Protein AF-A0A2Z4VAJ0-F1 (afdb_monomer)

Structure (mmCIF, N/CA/C/O backbone):
data_AF-A0A2Z4VAJ0-F1
#
_entry.id   AF-A0A2Z4VAJ0-F1
#
loop_
_atom_site.group_PDB
_atom_site.id
_atom_site.type_symbol
_atom_site.label_atom_id
_atom_site.label_alt_id
_atom_site.label_comp_id
_atom_site.label_asym_id
_atom_site.label_entity_id
_atom_site.label_seq_id
_atom_site.pdbx_PDB_ins_code
_atom_site.Cartn_x
_atom_site.Cartn_y
_atom_site.Cartn_z
_atom_site.occupancy
_atom_site.B_iso_or_equiv
_atom_site.auth_seq_id
_atom_site.auth_comp_id
_atom_site.auth_asym_id
_atom_site.auth_atom_id
_atom_site.pdbx_PDB_model_num
ATOM 1 N N . MET A 1 1 ? -9.372 26.537 25.269 1.00 55.19 1 MET A N 1
ATOM 2 C CA . MET A 1 1 ? -9.668 26.510 26.713 1.00 55.19 1 MET A CA 1
ATOM 3 C C . MET A 1 1 ? -10.904 25.662 26.919 1.00 55.19 1 MET A C 1
ATOM 5 O O . MET A 1 1 ? -11.894 25.921 26.249 1.00 55.19 1 MET A O 1
ATOM 9 N N . ALA A 1 2 ? -10.835 24.630 27.758 1.00 56.50 2 ALA A N 1
ATOM 10 C CA . ALA A 1 2 ? -12.033 23.897 28.156 1.00 56.50 2 ALA A CA 1
ATOM 11 C C . ALA A 1 2 ? -12.650 24.643 29.342 1.00 56.50 2 ALA A C 1
ATOM 13 O O . ALA A 1 2 ? -11.982 24.836 30.356 1.00 56.50 2 ALA A O 1
ATOM 14 N N . ALA A 1 3 ? -13.879 25.121 29.182 1.00 58.16 3 ALA A N 1
ATOM 15 C CA . ALA A 1 3 ? -14.622 25.768 30.252 1.00 58.16 3 ALA A CA 1
ATOM 16 C C . ALA A 1 3 ? -15.510 24.731 30.945 1.00 58.16 3 ALA A C 1
ATOM 18 O O . ALA A 1 3 ? -16.044 23.832 30.290 1.00 58.16 3 ALA A O 1
ATOM 19 N N . GLY A 1 4 ? -15.660 24.850 32.266 1.00 60.75 4 GLY A N 1
ATOM 20 C CA . GLY A 1 4 ? -16.666 24.078 32.991 1.00 60.75 4 GLY A CA 1
ATOM 21 C C . GLY A 1 4 ? -18.086 24.444 32.532 1.00 60.75 4 GLY A C 1
ATOM 22 O O . GLY A 1 4 ? -18.269 25.442 31.832 1.00 60.75 4 GLY A O 1
ATOM 23 N N . PRO A 1 5 ? -19.117 23.698 32.962 1.00 56.59 5 PRO A N 1
ATOM 24 C CA . PRO A 1 5 ? -20.509 23.946 32.566 1.00 56.59 5 PRO A CA 1
ATOM 25 C C . PRO A 1 5 ? -21.039 25.350 32.932 1.00 56.59 5 PRO A C 1
ATOM 27 O O . PRO A 1 5 ? -22.095 25.738 32.449 1.00 56.59 5 PRO A O 1
ATOM 30 N N . GLY A 1 6 ? -20.305 26.127 33.741 1.00 66.62 6 GLY A N 1
ATOM 31 C CA . GLY A 1 6 ? -20.598 27.527 34.073 1.00 66.62 6 GLY A CA 1
ATOM 32 C C . GLY A 1 6 ? -19.661 28.567 33.442 1.00 66.62 6 GLY A C 1
ATOM 33 O O . GLY A 1 6 ? -19.610 29.690 33.931 1.00 66.62 6 GLY A O 1
ATOM 34 N N . GLY A 1 7 ? -18.859 28.218 32.428 1.00 61.66 7 GLY A N 1
ATOM 35 C CA . GLY A 1 7 ? -17.950 29.170 31.770 1.00 61.66 7 GLY A CA 1
ATOM 36 C C . GLY A 1 7 ? -16.704 29.551 32.584 1.00 61.66 7 GLY A C 1
ATOM 37 O O . GLY A 1 7 ? -15.877 30.328 32.110 1.00 61.66 7 GLY A O 1
ATOM 38 N N . THR A 1 8 ? -16.528 29.001 33.789 1.00 68.12 8 THR A N 1
ATOM 39 C CA . THR A 1 8 ? -15.335 29.233 34.606 1.00 68.12 8 THR A CA 1
ATOM 40 C C . THR A 1 8 ? -14.135 28.454 34.050 1.00 68.12 8 THR A C 1
ATOM 42 O O . THR A 1 8 ? -14.284 27.297 33.629 1.00 68.12 8 THR A O 1
ATOM 45 N N . PRO A 1 9 ? -12.935 29.065 34.018 1.00 66.31 9 PRO A N 1
ATOM 46 C CA . PRO A 1 9 ? -11.724 28.366 33.613 1.00 66.31 9 PRO A CA 1
ATOM 47 C C . PRO A 1 9 ? -11.446 27.224 34.594 1.00 66.31 9 PRO A C 1
ATOM 49 O O . PRO A 1 9 ? -11.464 27.414 35.811 1.00 66.31 9 PRO A O 1
ATOM 52 N N . LEU A 1 10 ? -11.214 26.022 34.062 1.00 68.38 10 LEU A N 1
ATOM 53 C CA . LEU A 1 10 ? -10.885 24.864 34.887 1.00 68.38 10 LEU A CA 1
ATOM 54 C C . LEU A 1 10 ? -9.533 25.086 35.588 1.00 68.38 10 LEU A C 1
ATOM 56 O O . LEU A 1 10 ? -8.625 25.664 34.986 1.00 68.38 10 LEU A O 1
ATOM 60 N N . PRO A 1 11 ? -9.348 24.595 36.828 1.00 83.69 11 PRO A N 1
ATOM 61 C CA . PRO A 1 11 ? -8.039 24.596 37.470 1.00 83.69 11 PRO A CA 1
ATOM 62 C C . PRO A 1 11 ? -6.985 23.941 36.568 1.00 83.69 11 PRO A C 1
ATOM 64 O O . PRO A 1 11 ? -7.247 22.898 35.965 1.00 83.69 11 PRO A O 1
ATOM 67 N N . ALA A 1 12 ? -5.781 24.516 36.503 1.00 82.81 12 ALA A N 1
ATOM 68 C CA . ALA A 1 12 ? -4.739 24.108 35.553 1.00 82.81 12 ALA A CA 1
ATOM 69 C C . ALA A 1 12 ? -4.396 22.606 35.616 1.00 82.81 12 ALA A C 1
ATOM 71 O O . ALA A 1 12 ? -4.113 21.982 34.592 1.00 82.81 12 ALA A O 1
ATOM 72 N N . LEU A 1 13 ? -4.465 22.004 36.809 1.00 83.81 13 LEU A N 1
ATOM 73 C CA . LEU A 1 13 ? -4.268 20.566 36.995 1.00 83.81 13 LEU A CA 1
ATOM 74 C C . LEU A 1 13 ? -5.352 19.740 36.290 1.00 83.81 13 LEU A C 1
ATOM 76 O O . LEU A 1 13 ? -5.034 18.760 35.622 1.00 83.81 13 LEU A O 1
ATOM 80 N N . LEU A 1 14 ? -6.616 20.152 36.405 1.00 84.62 14 LEU A N 1
ATOM 81 C CA . LEU A 1 14 ? -7.747 19.472 35.781 1.00 84.62 14 LEU A CA 1
ATOM 82 C C . LEU A 1 14 ? -7.721 19.651 34.262 1.00 84.62 14 LEU A C 1
ATOM 84 O O . LEU A 1 14 ? -7.922 18.687 33.529 1.00 84.62 14 LEU A O 1
ATOM 88 N N . GLU A 1 15 ? -7.391 20.849 33.778 1.00 86.94 15 GLU A N 1
ATOM 89 C CA . GLU A 1 15 ? -7.198 21.090 32.345 1.00 86.94 15 GLU A CA 1
ATOM 90 C C . GLU A 1 15 ? -6.072 20.211 31.779 1.00 86.94 15 GLU A C 1
ATOM 92 O O . GLU A 1 15 ? -6.218 19.601 30.717 1.00 86.94 15 GLU A O 1
ATOM 97 N N . ARG A 1 16 ? -4.954 20.099 32.504 1.00 86.44 16 ARG A N 1
ATOM 98 C CA . ARG A 1 16 ? -3.833 19.237 32.122 1.00 86.44 16 ARG A CA 1
ATOM 99 C C . ARG A 1 16 ? -4.221 17.760 32.142 1.00 86.44 16 ARG A C 1
ATOM 101 O O . ARG A 1 16 ? -3.898 17.053 31.190 1.00 86.44 16 ARG A O 1
ATOM 108 N N . ALA A 1 17 ? -4.932 17.306 33.171 1.00 90.69 17 ALA A N 1
ATOM 109 C CA . ALA A 1 17 ? -5.412 15.931 33.279 1.00 90.69 17 ALA A CA 1
ATOM 110 C C . ALA A 1 17 ? -6.378 15.578 32.138 1.00 90.69 17 ALA A C 1
ATOM 112 O O . ALA A 1 17 ? -6.206 14.549 31.490 1.00 90.69 17 ALA A O 1
ATOM 113 N N . LEU A 1 18 ? -7.324 16.465 31.821 1.00 87.62 18 LEU A N 1
ATOM 114 C CA . LEU A 1 18 ? -8.240 16.304 30.691 1.00 87.62 18 LEU A CA 1
ATOM 115 C C . LEU A 1 18 ? -7.491 16.270 29.361 1.00 87.62 18 LEU A C 1
ATOM 117 O O . LEU A 1 18 ? -7.751 15.403 28.532 1.00 87.62 18 LEU A O 1
ATOM 121 N N . ARG A 1 19 ? -6.524 17.171 29.158 1.00 87.81 19 ARG A N 1
ATOM 122 C CA . ARG A 1 19 ? -5.698 17.175 27.946 1.00 87.81 19 ARG A CA 1
ATOM 123 C C . ARG A 1 19 ? -4.916 15.868 27.807 1.00 87.81 19 ARG A C 1
ATOM 125 O O . ARG A 1 19 ? -4.905 15.302 26.721 1.00 87.81 19 ARG A O 1
ATOM 132 N N . HIS A 1 20 ? -4.326 15.360 28.889 1.00 89.31 20 HIS A N 1
ATOM 133 C CA . HIS A 1 20 ? -3.647 14.063 28.884 1.00 89.31 20 HIS A CA 1
ATOM 134 C C . HIS A 1 20 ? -4.603 12.903 28.608 1.00 89.31 20 HIS A C 1
ATOM 136 O O . HIS A 1 20 ? -4.272 12.055 27.786 1.00 89.31 20 HIS A O 1
ATOM 142 N N . ALA A 1 21 ? -5.783 12.882 29.229 1.00 87.62 21 ALA A N 1
ATOM 143 C CA . ALA A 1 21 ? -6.789 11.847 29.006 1.00 87.62 21 ALA A CA 1
ATOM 144 C C . ALA A 1 21 ? -7.290 11.845 27.554 1.00 87.62 21 ALA A C 1
ATOM 146 O O . ALA A 1 21 ? -7.383 10.792 26.935 1.00 87.62 21 ALA A O 1
ATOM 147 N N . VAL A 1 22 ? -7.536 13.023 26.976 1.00 87.69 22 VAL A N 1
ATOM 148 C CA . VAL A 1 22 ? -7.929 13.169 25.569 1.00 87.69 22 VAL A CA 1
ATOM 149 C C . VAL A 1 22 ? -6.801 12.743 24.630 1.00 87.69 22 VAL A C 1
ATOM 151 O O . VAL A 1 22 ? -7.071 12.076 23.636 1.00 87.69 22 VAL A O 1
ATOM 154 N N . THR A 1 23 ? -5.551 13.119 24.915 1.00 86.19 23 THR A N 1
ATOM 155 C CA . THR A 1 23 ? -4.401 12.656 24.127 1.00 86.19 23 THR A CA 1
ATOM 156 C C . THR A 1 23 ? -4.297 11.138 24.199 1.00 86.19 23 THR A C 1
ATOM 158 O O . THR A 1 23 ? -4.236 10.512 23.154 1.00 86.19 23 THR A O 1
ATOM 161 N N . ALA A 1 24 ? -4.375 10.551 25.396 1.00 81.25 24 ALA A N 1
ATOM 162 C CA . ALA A 1 24 ? -4.325 9.107 25.602 1.00 81.25 24 ALA A CA 1
ATOM 163 C C . ALA A 1 24 ? -5.477 8.363 24.907 1.00 81.25 24 ALA A C 1
ATOM 165 O O . ALA A 1 24 ? -5.250 7.297 24.351 1.00 81.25 24 ALA A O 1
ATOM 166 N N . ALA A 1 25 ? -6.686 8.931 24.898 1.00 77.06 25 ALA A N 1
ATOM 167 C CA . ALA A 1 25 ? -7.843 8.368 24.201 1.00 77.06 25 ALA A CA 1
ATOM 168 C C . ALA A 1 25 ? -7.738 8.485 22.671 1.00 77.06 25 ALA A C 1
ATOM 170 O O . ALA A 1 25 ? -8.287 7.655 21.952 1.00 77.06 25 ALA A O 1
ATOM 171 N N . ARG A 1 26 ? -7.046 9.516 22.167 1.00 75.19 26 ARG A N 1
ATOM 172 C CA . ARG A 1 26 ? -6.735 9.664 20.738 1.00 75.19 26 ARG A CA 1
ATOM 173 C C . ARG A 1 26 ? -5.573 8.787 20.293 1.00 75.19 26 ARG A C 1
ATOM 175 O O . ARG A 1 26 ? -5.461 8.522 19.100 1.00 75.19 26 ARG A O 1
ATOM 182 N N . THR A 1 27 ? -4.721 8.342 21.212 1.00 70.62 27 THR A N 1
ATOM 183 C CA . THR A 1 27 ? -3.726 7.316 20.919 1.00 70.62 27 THR A CA 1
ATOM 184 C C . THR A 1 27 ? -4.465 5.988 20.746 1.00 70.62 27 THR A C 1
ATOM 186 O O . THR A 1 27 ? -5.071 5.513 21.708 1.00 70.62 27 THR A O 1
ATOM 189 N N . PRO A 1 28 ? -4.464 5.376 19.550 1.00 57.41 28 PRO A N 1
ATOM 190 C CA . PRO A 1 28 ? -5.136 4.101 19.359 1.00 57.41 28 PRO A CA 1
ATOM 191 C C . PRO A 1 28 ? -4.560 3.074 20.337 1.00 57.41 28 PRO A C 1
ATOM 193 O O . PRO A 1 28 ? -3.352 2.839 20.400 1.00 57.41 28 PRO A O 1
ATOM 196 N N . SER A 1 29 ? -5.436 2.479 21.147 1.00 59.34 29 SER A N 1
ATOM 197 C CA . SER A 1 29 ? -5.077 1.309 21.936 1.00 59.34 29 SER A CA 1
ATOM 198 C C . SER A 1 29 ? -4.955 0.132 20.979 1.00 59.34 29 SER A C 1
ATOM 200 O O . SER A 1 29 ? -5.922 -0.216 20.303 1.00 59.34 29 SER A O 1
ATOM 202 N N . ARG A 1 30 ? -3.793 -0.525 20.978 1.00 54.84 30 ARG A N 1
ATOM 203 C CA . ARG A 1 30 ? -3.492 -1.741 20.199 1.00 54.84 30 ARG A CA 1
ATOM 204 C C . ARG A 1 30 ? -4.554 -2.850 20.355 1.00 54.84 30 ARG A C 1
ATOM 206 O O . ARG A 1 30 ? -4.654 -3.730 19.513 1.00 54.84 30 ARG A O 1
ATOM 213 N N . ALA A 1 31 ? -5.357 -2.810 21.426 1.00 50.03 31 ALA A N 1
ATOM 214 C CA . ALA A 1 31 ? -6.459 -3.741 21.685 1.00 50.03 31 ALA A CA 1
ATOM 215 C C . ALA A 1 31 ? -7.822 -3.309 21.094 1.00 50.03 31 ALA A C 1
ATOM 217 O O . ALA A 1 31 ? -8.679 -4.163 20.872 1.00 50.03 31 ALA A O 1
ATOM 218 N N . ALA A 1 32 ? -8.040 -2.013 20.840 1.00 49.91 32 ALA A N 1
ATOM 219 C CA . ALA A 1 32 ? -9.264 -1.486 20.222 1.00 49.91 32 ALA A CA 1
ATOM 220 C C . ALA A 1 32 ? -9.275 -1.658 18.691 1.00 49.91 32 ALA A C 1
ATOM 222 O O . ALA A 1 32 ? -10.344 -1.706 18.089 1.00 49.91 32 ALA A O 1
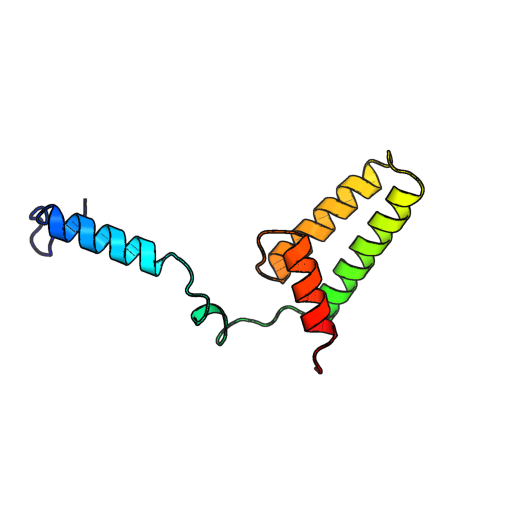ATOM 223 N N . GLU A 1 33 ? -8.104 -1.838 18.075 1.00 51.53 33 GLU A N 1
ATOM 224 C CA . GLU A 1 33 ? -7.958 -2.199 16.655 1.00 51.53 33 GLU A CA 1
ATOM 225 C C . GLU A 1 33 ? -8.582 -3.566 16.316 1.00 51.53 33 GLU A C 1
ATOM 227 O O . GLU A 1 33 ? -8.851 -3.859 15.156 1.00 51.53 33 GLU A O 1
ATOM 232 N N . ALA A 1 34 ? -8.837 -4.417 17.315 1.00 54.00 34 ALA A N 1
ATOM 233 C CA . ALA A 1 34 ? -9.011 -5.840 17.069 1.00 54.00 34 ALA A CA 1
ATOM 234 C C . ALA A 1 34 ? -10.420 -6.309 16.661 1.00 54.00 34 ALA A C 1
ATOM 236 O O . ALA A 1 34 ? -10.512 -7.450 16.219 1.00 54.00 34 ALA A O 1
ATOM 237 N N . ARG A 1 35 ? -11.532 -5.570 16.854 1.00 51.88 35 ARG A N 1
ATOM 238 C CA . ARG A 1 35 ? -12.861 -6.252 16.832 1.00 51.88 35 ARG A CA 1
ATOM 239 C C . ARG A 1 35 ? -14.087 -5.546 16.234 1.00 51.88 35 ARG A C 1
ATOM 241 O O . ARG A 1 35 ? -15.176 -6.097 16.334 1.00 51.88 35 ARG A O 1
ATOM 248 N N . THR A 1 36 ? -13.947 -4.423 15.534 1.00 54.56 36 THR A N 1
ATOM 249 C CA . THR A 1 36 ? -15.062 -3.827 14.750 1.00 54.56 36 THR A CA 1
ATOM 250 C C . THR A 1 36 ? -14.546 -3.117 13.494 1.00 54.56 36 THR A C 1
ATOM 252 O O . THR A 1 36 ? -14.938 -1.998 13.181 1.00 54.56 36 THR A O 1
ATOM 255 N N . GLY A 1 37 ? -13.596 -3.738 12.795 1.00 59.88 37 GLY A N 1
ATOM 256 C CA . GLY A 1 37 ? -13.036 -3.206 11.553 1.00 59.88 37 GLY A CA 1
ATOM 257 C C . GLY A 1 37 ? -13.667 -3.871 10.335 1.00 59.88 37 GLY A C 1
ATOM 258 O O . GLY A 1 37 ? -13.811 -5.092 10.308 1.00 59.88 37 GLY A O 1
ATOM 259 N N . VAL A 1 38 ? -14.017 -3.086 9.314 1.00 66.31 38 VAL A N 1
ATOM 260 C CA . VAL A 1 38 ? -14.201 -3.613 7.955 1.00 66.31 38 VAL A CA 1
ATOM 261 C C . VAL A 1 38 ? -12.894 -4.309 7.574 1.00 66.31 38 VAL A C 1
ATOM 263 O O . VAL A 1 38 ? -11.848 -3.663 7.541 1.00 66.31 38 VAL A O 1
ATOM 266 N N . LEU A 1 39 ? -12.936 -5.624 7.349 1.00 74.88 39 LEU A N 1
ATOM 267 C CA . LEU A 1 39 ? -11.761 -6.366 6.898 1.00 74.88 39 LEU A CA 1
ATOM 268 C C . LEU A 1 39 ? -11.377 -5.893 5.487 1.00 74.88 39 LEU A C 1
ATOM 270 O O . LEU A 1 39 ? -12.262 -5.720 4.641 1.00 74.88 39 LEU A O 1
ATOM 274 N N . PRO A 1 40 ? -10.082 -5.682 5.206 1.00 81.12 40 PRO A N 1
ATOM 275 C CA . PRO A 1 40 ? -9.643 -5.320 3.869 1.00 81.12 40 PRO A CA 1
ATOM 276 C C . PRO A 1 40 ? -9.985 -6.421 2.860 1.00 81.12 40 PRO A C 1
ATOM 278 O O . PRO A 1 40 ? -9.923 -7.614 3.157 1.00 81.12 40 PRO A O 1
ATOM 281 N N . SER A 1 41 ? -10.336 -6.013 1.638 1.00 89.38 41 SER A N 1
ATOM 282 C CA . SER A 1 41 ? -10.623 -6.948 0.546 1.00 89.38 41 SER A CA 1
ATOM 283 C C . SER A 1 41 ? -9.389 -7.797 0.230 1.00 89.38 41 SER A C 1
ATOM 285 O O . SER A 1 41 ? -8.363 -7.267 -0.201 1.00 89.38 41 SER A O 1
ATOM 287 N N . ARG A 1 42 ? -9.508 -9.121 0.404 1.00 93.44 42 ARG A N 1
ATOM 288 C CA . ARG A 1 42 ? -8.439 -10.091 0.110 1.00 93.44 42 ARG A CA 1
ATOM 289 C C . ARG A 1 42 ? -7.997 -10.020 -1.349 1.00 93.44 42 ARG A C 1
ATOM 291 O O . ARG A 1 42 ? -6.811 -9.870 -1.612 1.00 93.44 42 ARG A O 1
ATOM 298 N N . THR A 1 43 ? -8.951 -10.041 -2.281 1.00 95.25 43 THR A N 1
ATOM 299 C CA . THR A 1 43 ? -8.680 -9.927 -3.723 1.00 95.25 43 THR A CA 1
ATOM 300 C C . THR A 1 43 ? -7.911 -8.650 -4.033 1.00 95.25 43 THR A C 1
ATOM 302 O O . THR A 1 43 ? -6.914 -8.678 -4.748 1.00 95.25 43 THR A O 1
ATOM 305 N N . ARG A 1 44 ? -8.314 -7.523 -3.433 1.00 95.81 44 ARG A N 1
ATOM 306 C CA . ARG A 1 44 ? -7.617 -6.259 -3.660 1.00 95.81 44 ARG A CA 1
ATOM 307 C C . ARG A 1 44 ? -6.208 -6.258 -3.066 1.00 95.81 44 ARG A C 1
ATOM 309 O O . ARG A 1 44 ? -5.301 -5.704 -3.679 1.00 95.81 44 ARG A O 1
ATOM 316 N N . ALA A 1 45 ? -6.018 -6.865 -1.895 1.00 96.00 45 ALA A N 1
ATOM 317 C CA . ALA A 1 45 ? -4.699 -7.010 -1.287 1.00 96.00 45 ALA A CA 1
ATOM 318 C C . ALA A 1 45 ? -3.765 -7.853 -2.172 1.00 96.00 45 ALA A C 1
ATOM 320 O O . ALA A 1 45 ? -2.631 -7.446 -2.415 1.00 96.00 45 ALA A O 1
ATOM 321 N N . GLU A 1 46 ? -4.257 -8.967 -2.718 1.00 97.56 46 GLU A N 1
ATOM 322 C CA . GLU A 1 46 ? -3.507 -9.834 -3.632 1.00 97.56 46 GLU A CA 1
ATOM 323 C C . GLU A 1 46 ? -3.095 -9.107 -4.920 1.00 97.56 46 GLU A C 1
ATOM 325 O O . GLU A 1 46 ? -1.918 -9.117 -5.288 1.00 97.56 46 GLU A O 1
ATOM 330 N N . GLU A 1 47 ? -4.030 -8.404 -5.568 1.00 97.94 47 GLU A N 1
ATOM 331 C CA . GLU A 1 47 ? -3.762 -7.606 -6.771 1.00 97.94 47 GLU A CA 1
ATOM 332 C C . GLU A 1 47 ? -2.644 -6.579 -6.543 1.00 97.94 47 GLU A C 1
ATOM 334 O O . GLU A 1 47 ? -1.702 -6.469 -7.335 1.00 97.94 47 GLU A O 1
ATOM 339 N N . VAL A 1 48 ? -2.737 -5.814 -5.451 1.00 97.94 48 VAL A N 1
ATOM 340 C CA . VAL A 1 48 ? -1.780 -4.743 -5.154 1.00 97.94 48 VAL A CA 1
ATOM 341 C C . VAL A 1 48 ? -0.421 -5.320 -4.753 1.00 97.94 48 VAL A C 1
ATOM 343 O O . VAL A 1 48 ? 0.607 -4.798 -5.190 1.00 97.94 48 VAL A O 1
ATOM 346 N N . LEU A 1 49 ? -0.392 -6.416 -3.989 1.00 97.94 49 LEU A N 1
ATOM 347 C CA . LEU A 1 49 ? 0.850 -7.089 -3.604 1.00 97.94 49 LEU A CA 1
ATOM 348 C C . LEU A 1 49 ? 1.575 -7.675 -4.825 1.00 97.94 49 LEU A C 1
ATOM 350 O O . LEU A 1 49 ? 2.791 -7.528 -4.962 1.00 97.94 49 LEU A O 1
ATOM 354 N N . SER A 1 50 ? 0.829 -8.269 -5.758 1.00 98.25 50 SER A N 1
ATOM 355 C CA . SER A 1 50 ? 1.362 -8.754 -7.032 1.00 98.25 50 SER A CA 1
ATOM 356 C C . SER A 1 50 ? 1.925 -7.605 -7.881 1.00 98.25 50 SER A C 1
ATOM 358 O O . SER A 1 50 ? 3.055 -7.682 -8.373 1.00 98.25 50 SER A O 1
ATOM 360 N N . ARG A 1 51 ? 1.210 -6.470 -7.961 1.00 98.19 51 ARG A N 1
ATOM 361 C CA . ARG A 1 51 ? 1.695 -5.252 -8.638 1.00 98.19 51 ARG A CA 1
ATOM 362 C C . ARG A 1 51 ? 2.984 -4.712 -8.016 1.00 98.19 51 ARG A C 1
ATOM 364 O O . ARG A 1 51 ? 3.891 -4.339 -8.760 1.00 98.19 51 ARG A O 1
ATOM 371 N N . LEU A 1 52 ? 3.087 -4.681 -6.685 1.00 98.25 52 LEU A N 1
ATOM 372 C CA . LEU A 1 52 ? 4.296 -4.244 -5.981 1.00 98.25 52 LEU A CA 1
ATOM 373 C C . LEU A 1 52 ? 5.497 -5.124 -6.359 1.00 98.25 52 LEU A C 1
ATOM 375 O O . LEU A 1 52 ? 6.529 -4.600 -6.779 1.00 98.25 52 LEU A O 1
ATOM 379 N N . ARG A 1 53 ? 5.339 -6.452 -6.285 1.00 98.25 53 ARG A N 1
ATOM 380 C CA . ARG A 1 53 ? 6.383 -7.425 -6.653 1.00 98.25 53 ARG A CA 1
ATOM 381 C C . ARG A 1 53 ? 6.796 -7.292 -8.123 1.00 98.25 53 ARG A C 1
ATOM 383 O O . ARG A 1 53 ? 7.984 -7.321 -8.436 1.00 98.25 53 ARG A O 1
ATOM 390 N N . GLY A 1 54 ? 5.839 -7.056 -9.022 1.00 98.38 54 GLY A N 1
ATOM 391 C CA . GLY A 1 54 ? 6.118 -6.769 -10.432 1.00 98.38 54 GLY A CA 1
ATOM 392 C C . GLY A 1 54 ? 6.944 -5.492 -10.640 1.00 98.38 54 GLY A C 1
ATOM 393 O O . GLY A 1 54 ? 7.855 -5.471 -11.468 1.00 98.38 54 GLY A O 1
ATOM 394 N N . CYS A 1 55 ? 6.683 -4.434 -9.865 1.00 98.31 55 CYS A N 1
ATOM 395 C CA . CYS A 1 55 ? 7.486 -3.209 -9.913 1.00 98.31 55 CYS A CA 1
ATOM 396 C C . CYS A 1 55 ? 8.900 -3.431 -9.357 1.00 98.31 55 CYS A C 1
ATOM 398 O O . CYS A 1 55 ? 9.861 -2.972 -9.967 1.00 98.31 55 CYS A O 1
ATOM 400 N N . GLN A 1 56 ? 9.041 -4.185 -8.261 1.00 97.75 56 GLN A N 1
ATOM 401 C CA . GLN A 1 56 ? 10.346 -4.559 -7.701 1.00 97.75 56 GLN A CA 1
ATOM 402 C C . GLN A 1 56 ? 11.190 -5.345 -8.711 1.00 97.75 56 GLN A C 1
ATOM 404 O O . GLN A 1 56 ? 12.359 -5.025 -8.910 1.00 97.75 56 GLN A O 1
ATOM 409 N N . ALA A 1 57 ? 10.595 -6.320 -9.404 1.00 98.19 57 ALA A N 1
ATOM 410 C CA . ALA A 1 57 ? 11.280 -7.082 -10.447 1.00 98.19 57 ALA A CA 1
ATOM 411 C C . ALA A 1 57 ? 11.733 -6.189 -11.617 1.00 98.19 57 ALA A C 1
ATOM 413 O O . ALA A 1 57 ? 12.862 -6.310 -12.092 1.00 98.19 57 ALA A O 1
ATOM 414 N N . ARG A 1 58 ? 10.886 -5.246 -12.052 1.00 97.88 58 ARG A N 1
ATOM 415 C CA . ARG A 1 58 ? 11.253 -4.262 -13.083 1.00 97.88 58 ARG A CA 1
ATOM 416 C C . ARG A 1 58 ? 12.401 -3.361 -12.644 1.00 97.88 58 ARG A C 1
ATOM 418 O O . ARG A 1 58 ? 13.318 -3.151 -13.426 1.00 97.88 58 ARG A O 1
ATOM 425 N N . LEU A 1 59 ? 12.380 -2.865 -11.410 1.00 97.94 59 LEU A N 1
ATOM 426 C CA . LEU A 1 59 ? 13.452 -2.024 -10.871 1.00 97.94 59 LEU A CA 1
ATOM 427 C C . LEU A 1 59 ? 14.754 -2.795 -10.669 1.00 97.94 59 LEU A C 1
ATOM 429 O O . LEU A 1 59 ? 15.825 -2.237 -10.879 1.00 97.94 59 LEU A O 1
ATOM 433 N N . ALA A 1 60 ? 14.682 -4.081 -10.327 1.00 97.81 60 ALA A N 1
ATOM 434 C CA . ALA A 1 60 ? 15.862 -4.937 -10.283 1.00 97.81 60 ALA A CA 1
ATOM 435 C C . ALA A 1 60 ? 16.518 -5.076 -11.670 1.00 97.81 60 ALA A C 1
ATOM 437 O O . ALA A 1 60 ? 17.743 -5.099 -11.767 1.00 97.81 60 ALA A O 1
ATOM 438 N N . ALA A 1 61 ? 15.720 -5.121 -12.743 1.00 97.62 61 ALA A N 1
ATOM 439 C CA . ALA A 1 61 ? 16.216 -5.160 -14.120 1.00 97.62 61 ALA A CA 1
ATOM 440 C C . ALA A 1 61 ? 16.626 -3.777 -14.661 1.00 97.62 61 ALA A C 1
ATOM 442 O O . ALA A 1 61 ? 17.536 -3.665 -15.480 1.00 97.62 61 ALA A O 1
ATOM 443 N N . THR A 1 62 ? 15.943 -2.709 -14.248 1.00 96.94 62 THR A N 1
ATOM 444 C CA . THR A 1 62 ? 16.183 -1.332 -14.703 1.00 96.94 62 THR A CA 1
ATOM 445 C C . THR A 1 62 ? 15.976 -0.354 -13.540 1.00 96.94 62 THR A C 1
ATOM 447 O O . THR A 1 62 ? 14.889 0.207 -13.384 1.00 96.94 62 THR A O 1
ATOM 450 N N . PRO A 1 63 ? 17.019 -0.105 -12.724 1.00 94.50 63 PRO A N 1
ATOM 451 C CA . PRO A 1 63 ? 16.896 0.678 -11.487 1.00 94.50 63 PRO A CA 1
ATOM 452 C C . PRO A 1 63 ? 16.464 2.133 -11.686 1.00 94.50 63 PRO A C 1
ATOM 454 O O . PRO A 1 63 ? 15.899 2.742 -10.784 1.00 94.50 63 PRO A O 1
ATOM 457 N N . ALA A 1 64 ? 16.737 2.693 -12.866 1.00 95.12 64 ALA A N 1
ATOM 458 C CA . ALA A 1 64 ? 16.428 4.076 -13.206 1.00 95.12 64 ALA A CA 1
ATOM 459 C C . ALA A 1 64 ? 15.083 4.244 -13.936 1.00 95.12 64 ALA A C 1
ATOM 461 O O . ALA A 1 64 ? 14.836 5.318 -14.473 1.00 95.12 64 ALA A O 1
ATOM 462 N N . ASP A 1 65 ? 14.229 3.213 -13.994 1.00 97.12 65 ASP A N 1
ATOM 463 C CA . ASP A 1 65 ? 12.903 3.304 -14.615 1.00 97.12 65 ASP A CA 1
ATOM 464 C C . ASP A 1 65 ? 11.956 4.162 -13.747 1.00 97.12 65 ASP A C 1
ATOM 466 O O . ASP A 1 65 ? 11.459 3.694 -12.712 1.00 97.12 65 ASP A O 1
ATOM 470 N N . PRO A 1 66 ? 11.651 5.412 -14.154 1.00 96.12 66 PRO A N 1
ATOM 471 C CA . PRO A 1 66 ? 10.856 6.321 -13.334 1.00 96.12 66 PRO A CA 1
ATOM 472 C C . PRO A 1 66 ? 9.396 5.864 -13.218 1.00 96.12 66 PRO A C 1
ATOM 474 O O . PRO A 1 66 ? 8.739 6.122 -12.209 1.00 96.12 66 PRO A O 1
ATOM 477 N N . GLY A 1 67 ? 8.882 5.155 -14.228 1.00 97.56 67 GLY A N 1
ATOM 478 C CA . GLY A 1 67 ? 7.527 4.617 -14.211 1.00 97.56 67 GLY A CA 1
ATOM 479 C C . GLY A 1 67 ? 7.399 3.442 -13.246 1.00 97.56 67 GLY A C 1
ATOM 480 O O . GLY A 1 67 ? 6.378 3.309 -12.573 1.00 97.56 67 GLY A O 1
ATOM 481 N N . ALA A 1 68 ? 8.431 2.600 -13.146 1.00 97.06 68 ALA A N 1
ATOM 482 C CA . ALA A 1 68 ? 8.474 1.520 -12.164 1.00 97.06 68 ALA A CA 1
ATOM 483 C C . ALA A 1 68 ? 8.608 2.049 -10.729 1.00 97.06 68 ALA A C 1
ATOM 485 O O . ALA A 1 68 ? 7.896 1.557 -9.855 1.00 97.06 68 ALA A O 1
ATOM 486 N N . LEU A 1 69 ? 9.436 3.079 -10.500 1.00 97.75 69 LEU A N 1
ATOM 487 C CA . LEU A 1 69 ? 9.548 3.742 -9.194 1.00 97.75 69 LEU A CA 1
ATOM 488 C C . LEU A 1 69 ? 8.199 4.308 -8.752 1.00 97.75 69 LEU A C 1
ATOM 490 O O . LEU A 1 69 ? 7.705 3.967 -7.679 1.00 97.75 69 LEU A O 1
ATOM 494 N N . ARG A 1 70 ? 7.543 5.092 -9.617 1.00 98.19 70 ARG A N 1
ATOM 495 C CA . ARG A 1 70 ? 6.250 5.691 -9.274 1.00 98.19 70 ARG A CA 1
ATOM 496 C C . ARG A 1 70 ? 5.171 4.641 -9.016 1.00 98.19 70 ARG A C 1
ATOM 498 O O . ARG A 1 70 ? 4.414 4.750 -8.055 1.00 98.19 70 ARG A O 1
ATOM 505 N N . ALA A 1 71 ? 5.106 3.612 -9.858 1.00 98.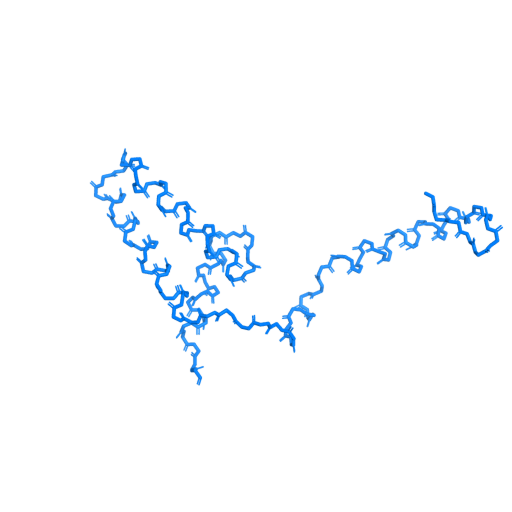00 71 ALA A N 1
ATOM 506 C CA . ALA A 1 71 ? 4.142 2.532 -9.687 1.00 98.00 71 ALA A CA 1
ATOM 507 C C . ALA A 1 71 ? 4.384 1.729 -8.398 1.00 98.00 71 ALA A C 1
ATOM 509 O O . ALA A 1 71 ? 3.410 1.298 -7.773 1.00 98.00 71 ALA A O 1
ATOM 510 N N . MET A 1 72 ? 5.649 1.552 -7.999 1.00 98.12 72 MET A N 1
ATOM 511 C CA . MET A 1 72 ? 6.026 0.921 -6.736 1.00 98.12 72 MET A CA 1
ATOM 512 C C . MET A 1 72 ? 5.554 1.758 -5.542 1.00 98.12 72 MET A C 1
ATOM 514 O O . MET A 1 72 ? 4.900 1.206 -4.659 1.00 98.12 72 MET A O 1
ATOM 518 N N . ASP A 1 73 ? 5.802 3.071 -5.547 1.00 98.19 73 ASP A N 1
ATOM 519 C CA . ASP A 1 73 ? 5.362 3.982 -4.480 1.00 98.19 73 ASP A CA 1
ATOM 520 C C . ASP A 1 73 ? 3.833 4.008 -4.345 1.00 98.19 73 ASP A C 1
ATOM 522 O O . ASP A 1 73 ? 3.301 3.889 -3.240 1.00 98.19 73 ASP A O 1
ATOM 526 N N . ASP A 1 74 ? 3.106 4.080 -5.465 1.00 98.44 74 ASP A N 1
ATOM 527 C CA . ASP A 1 74 ? 1.640 4.057 -5.456 1.00 98.44 74 ASP A CA 1
ATOM 528 C C . ASP A 1 74 ? 1.101 2.717 -4.905 1.00 98.44 74 ASP A C 1
ATOM 530 O O . ASP A 1 74 ? 0.117 2.690 -4.159 1.00 98.44 74 ASP A O 1
ATOM 534 N N . ALA A 1 75 ? 1.735 1.587 -5.255 1.00 98.31 75 ALA A N 1
ATOM 535 C CA . ALA A 1 75 ? 1.356 0.267 -4.742 1.00 98.31 75 ALA A CA 1
ATOM 536 C C . ALA A 1 75 ? 1.649 0.135 -3.239 1.00 98.31 75 ALA A C 1
ATOM 538 O O . ALA A 1 75 ? 0.797 -0.346 -2.490 1.00 98.31 75 ALA A O 1
ATOM 539 N N . ALA A 1 76 ? 2.813 0.611 -2.791 1.00 98.12 76 ALA A N 1
ATOM 540 C CA . ALA A 1 76 ? 3.194 0.630 -1.384 1.00 98.12 76 ALA A CA 1
ATOM 541 C C . ALA A 1 76 ? 2.231 1.493 -0.556 1.00 98.12 76 ALA A C 1
ATOM 543 O O . ALA A 1 76 ? 1.717 1.035 0.462 1.00 98.12 76 ALA A O 1
AT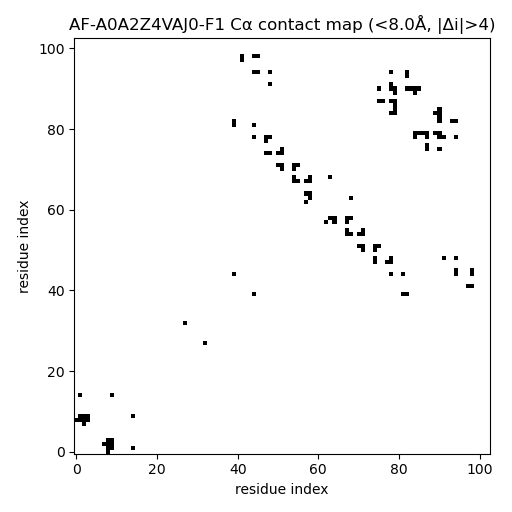OM 544 N N . TYR A 1 77 ? 1.907 2.700 -1.029 1.00 97.88 77 TYR A N 1
ATOM 545 C CA . TYR A 1 77 ? 0.931 3.573 -0.377 1.00 97.88 77 TYR A CA 1
ATOM 546 C C . TYR A 1 77 ? -0.459 2.930 -0.307 1.00 97.88 77 TYR A C 1
ATOM 548 O O . TYR A 1 77 ? -1.119 2.974 0.731 1.00 97.8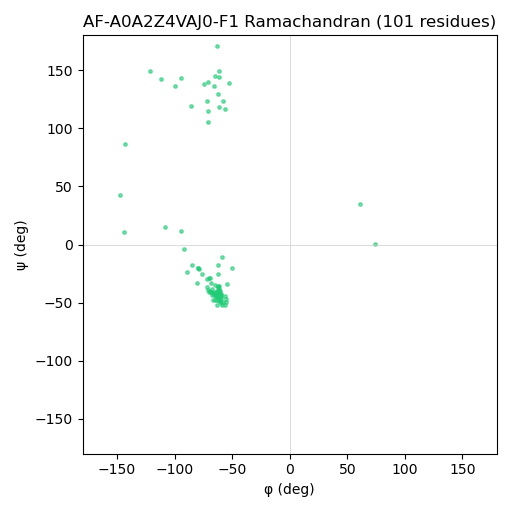8 77 TYR A O 1
ATOM 556 N N . THR A 1 78 ? -0.888 2.273 -1.388 1.00 97.38 78 THR A N 1
ATOM 557 C CA . THR A 1 78 ? -2.166 1.551 -1.414 1.00 97.38 78 THR A CA 1
ATOM 558 C C . THR A 1 78 ? -2.194 0.431 -0.371 1.00 97.38 78 THR A C 1
ATOM 560 O O . THR A 1 78 ? -3.189 0.301 0.337 1.00 97.38 78 THR A O 1
ATOM 563 N N . LEU A 1 79 ? -1.112 -0.343 -0.216 1.00 97.00 79 LEU A N 1
ATOM 564 C CA . LEU A 1 79 ? -1.024 -1.359 0.839 1.00 97.00 79 LEU A CA 1
ATOM 565 C C . LEU A 1 79 ? -1.079 -0.738 2.235 1.00 97.00 79 LEU A C 1
ATOM 567 O O . LEU A 1 79 ? -1.818 -1.242 3.078 1.00 97.00 79 LEU A O 1
ATOM 571 N N . CYS A 1 80 ? -0.363 0.364 2.478 1.00 96.69 80 CYS A N 1
ATOM 572 C CA . CYS A 1 80 ? -0.415 1.079 3.757 1.00 96.69 80 CYS A CA 1
ATOM 573 C C . CYS A 1 80 ? -1.850 1.469 4.132 1.00 96.69 80 CYS A C 1
ATOM 575 O O . CYS A 1 80 ? -2.284 1.216 5.256 1.00 96.69 80 CYS A O 1
ATOM 577 N N . VAL A 1 81 ? -2.609 2.029 3.183 1.00 95.69 81 VAL A N 1
ATOM 578 C CA . VAL A 1 81 ? -4.012 2.415 3.398 1.00 95.69 81 VAL A CA 1
ATOM 579 C C . VAL A 1 81 ? -4.903 1.193 3.613 1.00 95.69 81 VAL A C 1
ATOM 581 O O . VAL A 1 81 ? -5.677 1.176 4.566 1.00 95.69 81 VAL A O 1
ATOM 584 N N . LEU A 1 82 ? -4.787 0.162 2.768 1.00 94.06 82 LEU A N 1
ATOM 585 C CA . LEU A 1 82 ? -5.613 -1.045 2.876 1.00 94.06 82 LEU A CA 1
ATOM 586 C C . LEU A 1 82 ? -5.386 -1.780 4.200 1.00 94.06 82 LEU A C 1
ATOM 588 O O . LEU A 1 82 ? -6.340 -2.280 4.787 1.00 94.06 82 LEU A O 1
ATOM 592 N N . MET A 1 83 ? -4.140 -1.852 4.666 1.00 94.06 83 MET A N 1
ATOM 593 C CA . MET A 1 83 ? -3.773 -2.588 5.879 1.00 94.06 83 MET A CA 1
ATOM 594 C C . MET A 1 83 ? -3.789 -1.720 7.143 1.00 94.06 83 MET A C 1
ATOM 596 O O . MET A 1 83 ? -3.536 -2.228 8.234 1.00 94.06 83 MET A O 1
ATOM 600 N N . GLY A 1 84 ? -4.045 -0.412 7.020 1.00 93.00 84 GLY A N 1
ATOM 601 C CA . GLY A 1 84 ? -3.991 0.525 8.144 1.00 93.00 84 GLY A CA 1
ATOM 602 C C . GLY A 1 84 ? -2.605 0.602 8.793 1.00 93.00 84 GLY A C 1
ATOM 603 O O . GLY A 1 84 ? -2.496 0.727 10.013 1.00 93.00 84 GLY A O 1
ATOM 604 N N . ARG A 1 85 ? -1.534 0.478 7.999 1.00 94.00 85 ARG A N 1
ATOM 605 C CA . ARG A 1 85 ? -0.146 0.464 8.480 1.00 94.00 85 ARG A CA 1
ATOM 606 C C . ARG A 1 85 ? 0.610 1.723 8.046 1.00 94.00 85 ARG A C 1
ATOM 608 O O . ARG A 1 85 ? 0.407 2.196 6.931 1.00 94.00 85 ARG A O 1
ATOM 615 N N . PRO A 1 86 ? 1.496 2.270 8.898 1.00 91.81 86 PRO A N 1
ATOM 616 C CA . PRO A 1 86 ? 2.219 3.504 8.593 1.00 91.81 86 PRO A CA 1
ATOM 617 C C . PRO A 1 86 ? 3.414 3.292 7.656 1.00 91.81 86 PRO A C 1
ATOM 619 O O . PRO A 1 86 ? 3.881 4.250 7.045 1.00 91.81 86 PRO A O 1
ATOM 622 N N . THR A 1 87 ? 3.925 2.062 7.546 1.00 95.38 87 THR A N 1
ATOM 623 C CA . THR A 1 87 ? 5.083 1.741 6.708 1.00 95.38 87 THR A CA 1
ATOM 624 C C . THR A 1 87 ? 4.736 0.687 5.666 1.00 95.38 87 THR A C 1
ATOM 626 O O . THR A 1 87 ? 3.914 -0.199 5.907 1.00 95.38 87 THR A O 1
ATOM 629 N N . ALA A 1 88 ? 5.404 0.759 4.512 1.00 96.25 88 ALA A N 1
ATOM 630 C CA . ALA A 1 88 ? 5.233 -0.220 3.441 1.00 96.25 88 ALA A CA 1
ATOM 631 C C . ALA A 1 88 ? 5.638 -1.634 3.886 1.00 96.25 88 ALA A C 1
ATOM 633 O O . ALA A 1 88 ? 5.000 -2.604 3.494 1.00 96.25 88 ALA A O 1
ATOM 634 N N . HIS A 1 89 ? 6.669 -1.747 4.729 1.00 97.25 89 HIS A N 1
ATOM 635 C CA . HIS A 1 89 ? 7.113 -3.026 5.276 1.00 97.25 89 HIS A CA 1
ATOM 636 C C . HIS A 1 89 ? 6.026 -3.677 6.142 1.00 97.25 89 HIS A C 1
ATOM 638 O O . HIS A 1 89 ? 5.627 -4.807 5.869 1.00 97.25 89 HIS A O 1
ATOM 644 N N . ASP A 1 90 ? 5.482 -2.937 7.115 1.00 96.44 90 ASP A N 1
ATOM 645 C CA . ASP A 1 90 ? 4.408 -3.437 7.983 1.00 96.44 90 ASP A CA 1
ATOM 646 C C . ASP A 1 90 ? 3.143 -3.766 7.180 1.00 96.44 90 ASP A C 1
ATOM 648 O O . ASP A 1 90 ? 2.431 -4.721 7.488 1.00 96.44 90 ASP A O 1
ATOM 652 N N . ALA A 1 91 ? 2.854 -2.976 6.141 1.00 97.12 91 ALA A N 1
ATOM 653 C CA . ALA A 1 91 ? 1.721 -3.204 5.256 1.00 97.12 91 ALA A CA 1
ATOM 654 C C . ALA A 1 91 ? 1.870 -4.490 4.433 1.00 97.12 91 ALA A C 1
ATOM 656 O O . ALA A 1 91 ? 0.902 -5.232 4.287 1.00 97.12 91 ALA A O 1
ATOM 657 N N . VAL A 1 92 ? 3.067 -4.778 3.916 1.00 98.19 92 VAL A N 1
ATOM 658 C CA . VAL A 1 92 ? 3.344 -6.024 3.187 1.00 98.19 92 VAL A CA 1
ATOM 659 C C . VAL A 1 92 ? 3.172 -7.230 4.105 1.00 98.19 92 VAL A C 1
ATOM 661 O O . VAL A 1 92 ? 2.446 -8.148 3.735 1.00 98.19 92 VAL A O 1
ATOM 664 N N . LEU A 1 93 ? 3.747 -7.199 5.311 1.00 97.69 93 LEU A N 1
ATOM 665 C CA . LEU A 1 93 ? 3.599 -8.294 6.274 1.00 97.69 93 L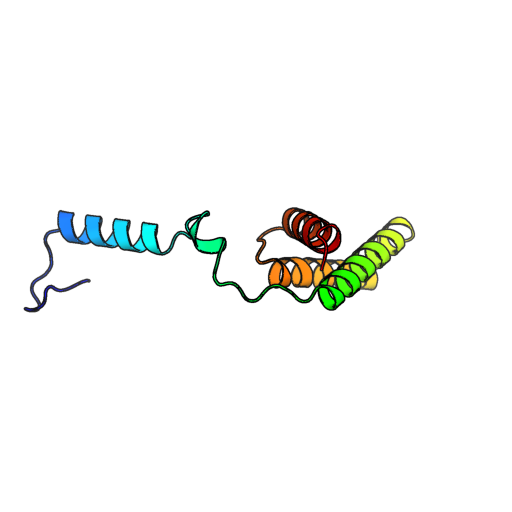EU A CA 1
ATOM 666 C C . LEU A 1 93 ? 2.128 -8.535 6.637 1.00 97.69 93 LEU A C 1
ATOM 668 O O . LEU A 1 93 ? 1.651 -9.663 6.563 1.00 97.69 93 LEU A O 1
ATOM 672 N N . ALA A 1 94 ? 1.376 -7.472 6.938 1.00 95.38 94 ALA A N 1
ATOM 673 C CA . ALA A 1 94 ? -0.049 -7.581 7.248 1.00 95.38 94 ALA A CA 1
ATOM 674 C C . ALA A 1 94 ? -0.877 -8.125 6.066 1.00 95.38 94 ALA A C 1
ATOM 676 O O . ALA A 1 94 ? -1.819 -8.891 6.270 1.00 95.38 94 ALA A O 1
ATOM 677 N N . ALA A 1 95 ? -0.532 -7.757 4.827 1.00 96.12 95 ALA A N 1
ATOM 678 C CA . ALA A 1 95 ? -1.186 -8.288 3.633 1.00 96.12 95 ALA A CA 1
ATOM 679 C C . ALA A 1 95 ? -0.856 -9.772 3.409 1.00 96.12 95 ALA A C 1
ATOM 681 O O . ALA A 1 95 ? -1.738 -10.549 3.051 1.00 96.12 95 ALA A O 1
ATOM 682 N N . GLU A 1 96 ? 0.388 -10.18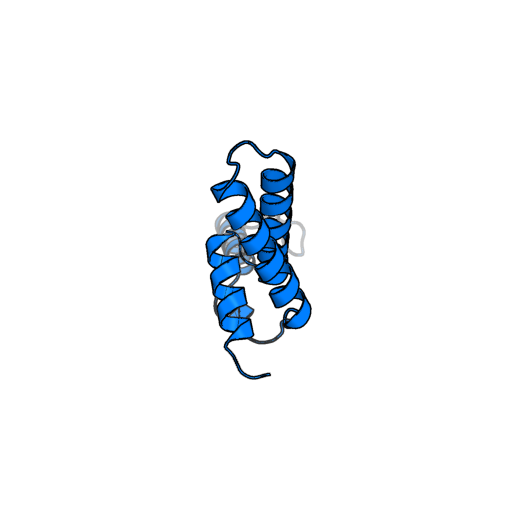9 3.641 1.00 96.88 96 GLU A N 1
ATOM 683 C CA . GLU A 1 96 ? 0.794 -11.594 3.553 1.00 96.88 96 GLU A CA 1
ATOM 684 C C . GLU A 1 96 ? 0.103 -12.449 4.627 1.00 96.88 96 GLU A C 1
ATOM 686 O O . GLU A 1 96 ? -0.422 -13.515 4.308 1.00 96.88 96 GLU A O 1
ATOM 691 N N . GLU A 1 97 ? -0.002 -11.954 5.863 1.00 95.75 97 GLU A N 1
ATOM 692 C CA . GLU A 1 97 ? -0.758 -12.593 6.951 1.00 95.75 97 GLU A CA 1
ATOM 693 C C . GLU A 1 97 ? -2.254 -12.720 6.631 1.00 95.75 97 GLU A C 1
ATOM 695 O O . GLU A 1 97 ? -2.857 -13.779 6.852 1.00 95.75 97 GLU A O 1
ATOM 700 N N . LEU A 1 98 ? -2.856 -11.663 6.068 1.00 93.38 98 LEU A N 1
ATOM 701 C CA . LEU A 1 98 ? -4.234 -11.694 5.584 1.00 93.38 98 LEU A CA 1
ATOM 702 C C . LEU A 1 98 ? -4.405 -12.824 4.566 1.00 93.38 98 LEU A C 1
ATOM 704 O O . LEU A 1 98 ? -5.297 -13.651 4.730 1.00 93.38 98 LEU A O 1
ATOM 708 N N . LEU A 1 99 ? -3.546 -12.888 3.545 1.00 94.94 99 LEU A N 1
ATOM 709 C CA . LEU A 1 99 ? -3.647 -13.867 2.459 1.00 94.94 99 LEU A CA 1
ATOM 710 C 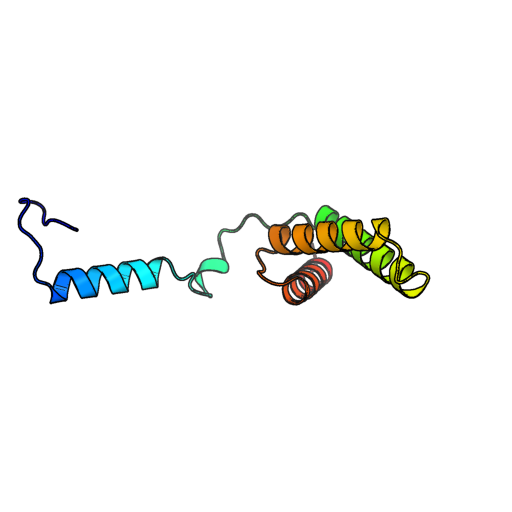C . LEU A 1 99 ? -3.331 -15.305 2.899 1.00 94.94 99 LEU A C 1
ATOM 712 O O . LEU A 1 99 ? -3.899 -16.240 2.335 1.00 94.94 99 LEU A O 1
ATOM 716 N N . ALA A 1 100 ? -2.489 -15.489 3.917 1.00 94.19 100 ALA A N 1
ATOM 717 C CA . ALA A 1 100 ? -2.181 -16.796 4.498 1.00 94.19 100 ALA A CA 1
ATOM 718 C C . ALA A 1 100 ? -3.297 -17.334 5.412 1.00 94.19 100 ALA A C 1
ATOM 720 O O . ALA A 1 100 ? -3.429 -18.546 5.582 1.00 94.19 100 ALA A O 1
ATOM 721 N N . SER A 1 101 ? -4.110 -16.451 5.998 1.00 87.56 101 SER A N 1
ATOM 722 C CA . SER A 1 101 ? -5.254 -16.848 6.826 1.00 87.56 101 SER A CA 1
ATOM 723 C C . SER A 1 101 ? -6.369 -17.441 5.954 1.00 87.56 101 SER A C 1
ATOM 725 O O . SER A 1 101 ? -6.617 -16.897 4.878 1.00 87.56 101 SER A O 1
ATOM 727 N N . PRO A 1 102 ? -7.071 -18.509 6.373 1.00 74.00 102 PRO A N 1
ATOM 728 C CA . PRO A 1 102 ? -8.207 -19.044 5.621 1.00 74.00 102 PRO A CA 1
ATOM 729 C C . PRO A 1 102 ? -9.329 -18.000 5.485 1.00 74.00 102 PRO A C 1
ATOM 731 O O . PRO A 1 102 ? -9.472 -17.125 6.343 1.00 74.00 102 PRO A O 1
ATOM 734 N N . ALA A 1 103 ? -10.072 -18.071 4.376 1.00 65.69 103 ALA A N 1
ATOM 735 C CA . ALA A 1 103 ? -11.203 -17.185 4.088 1.00 65.69 103 ALA A CA 1
ATOM 736 C C . ALA A 1 103 ? -12.450 -17.544 4.906 1.00 65.69 103 ALA A C 1
ATOM 738 O O . ALA A 1 103 ? -12.664 -18.754 5.146 1.00 65.69 103 ALA A O 1
#

Solvent-accessible surface area (backbone atoms only — not comparable to full-atom values): 6013 Å² total; per-residue (Å²): 136,72,56,44,100,81,71,45,78,51,58,70,68,56,49,48,50,50,52,50,53,52,52,56,69,68,45,80,51,87,74,72,71,71,80,84,64,86,75,64,58,63,71,59,47,52,54,40,50,51,51,29,53,53,21,51,54,47,31,73,78,38,76,83,43,67,68,37,52,52,52,27,50,54,29,36,52,49,36,13,63,60,58,74,29,98,40,53,69,58,9,51,53,51,46,51,53,55,70,70,46,85,131

Nearest PDB structures (foldseek):
  1tqg-assembly1_A  TM=9.152E-01  e=2.098E+00  Thermotoga maritima
  5imq-assembly1_S  TM=5.780E-01  e=3.061E+00  Thermus thermophilus HB8
  7r3h-assembly2_C  TM=4.424E-01  e=4.193E+00  Pseudomonas aeruginosa PAO1

Foldseek 3Di:
DDADPVRHDDDPVVVVVVVVVVVVVVPDDPVVVPPDDDQFDLVVLVVLLVQLVVLVVVCVVPVPPVVSVVSNVVSLVVLCVRQVHPGSVVSSVSSVVVNPDD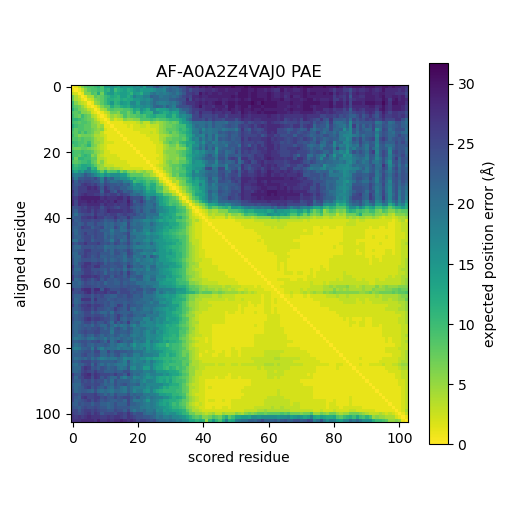D

Sequence (103 aa):
MAAGPGGTPLPALLERALRHAVTAARTPSRAAEARTGVLPSRTRAEEVLSRLRGCQARLAATPADPGALRAMDDAAYTLCVLMGRPTAHDAVLAAEELLASPA

Mean predicted aligned error: 12.43 Å

Secondary structure (DSSP, 8-state):
-PBPTTSPBPPHHHHHHHHHHHHHHHS--TTGGGSSPPPPPHHHHHHHHHHHHHHHHHHHH-TT-HHHHHHHHHHHHHHHHHHT-SSHHHHHHHHHHHHHS--

Radius of gyration: 21.47 Å; Cα contacts (8 Å, |Δi|>4): 70; chains: 1; bounding box: 38×48×52 Å

pLDDT: mean 85.77, std 15.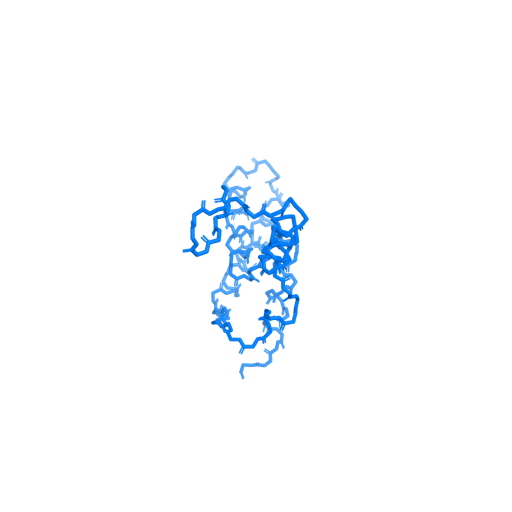5, range [49.91, 98.44]